Protein AF-A0A455U7H9-F1 (afdb_monomer)

Secondary structure (DSSP, 8-state):
-HHHHHHHHHHHHHHHHHHTT--GGGGGSHHHHHHHHHHHHHHHHHHHHHHHHHHHHHHHHS-PPP-HHHHHHHHHHHHTTTT---HHHHHHHHHHHHHHHHHHHHHHHHHHHHHHHHHHHHHHHHHHHHHHHHHHHHHHGGGG--

Sequence (146 aa):
MATPVSAMAFTVFNLSTLAKHINSQSMNEPLGLLLVVIFIVSIVLLLIGATYIIMVERGFIYVDPPDLREMLLAEEKFRGREERTSDEEVGEDLKELLTGSFDIVYRWYFTANEKAARERTRGLHLILLALIMIVLGYSILPFTVE

Organism: NCBI:txid115553

Foldseek 3Di:
DVVLVVLLVVLVVLLVVLVVLLDPVLCVPPLSVVLVVLSVLLVVLSVLLVVLLVVLVVCVVPVDDQDVVQLVVLVVVLVVVVPDDDPVVVVVSVVVSVVSVVVSVVVVVVVSVVVSVVSNVSSVVSSVVSVVSSVVSVVSSVVRPD

Nearest PDB structures (foldseek):
  5xg2-assembly1_A  TM=3.455E-01  e=5.127E+00  Pyrococcus yayanosii CH1
  7sqc-assembly1_1H  TM=3.502E-01  e=7.134E+00  Chlamydomonas reinhardtii

Radius of gyration: 26.91 Å; Cα contacts (8 Å, |Δi|>4): 90; chains: 1; bounding box: 58×17×82 Å

Mean predicted aligned error: 9.85 Å

Structure (mmCIF, N/CA/C/O backbone):
data_AF-A0A455U7H9-F1
#
_entry.id   AF-A0A455U7H9-F1
#
loop_
_atom_site.group_PDB
_atom_site.id
_atom_site.type_symbol
_atom_site.label_atom_id
_atom_site.label_alt_id
_atom_site.label_comp_id
_atom_site.label_asym_id
_atom_site.label_entity_id
_atom_site.label_seq_id
_atom_site.pdbx_PDB_ins_code
_atom_site.Cartn_x
_atom_site.Cartn_y
_atom_site.Cartn_z
_atom_site.occupancy
_atom_site.B_iso_or_equiv
_atom_site.auth_seq_id
_atom_site.auth_comp_id
_atom_site.auth_asym_id
_atom_site.auth_atom_id
_atom_site.pdbx_PDB_model_num
ATOM 1 N N . MET A 1 1 ? 9.167 -4.456 1.589 1.00 55.78 1 MET A N 1
ATOM 2 C CA . MET A 1 1 ? 8.193 -5.565 1.696 1.00 55.78 1 MET A CA 1
ATOM 3 C C . MET A 1 1 ? 7.885 -5.953 3.136 1.00 55.78 1 MET A C 1
ATOM 5 O O . MET A 1 1 ? 6.717 -5.972 3.486 1.00 55.78 1 MET A O 1
ATOM 9 N N . ALA A 1 2 ? 8.886 -6.229 3.982 1.00 65.75 2 ALA A N 1
ATOM 10 C CA . ALA A 1 2 ? 8.634 -6.694 5.352 1.00 65.75 2 ALA A CA 1
ATOM 11 C C . ALA A 1 2 ? 7.839 -5.691 6.214 1.00 65.75 2 ALA A C 1
ATOM 13 O O . ALA A 1 2 ? 6.928 -6.082 6.930 1.00 65.75 2 ALA A O 1
ATOM 14 N N . THR A 1 3 ? 8.126 -4.392 6.104 1.00 78.25 3 THR A N 1
ATOM 15 C CA . THR A 1 3 ? 7.523 -3.353 6.953 1.00 78.25 3 THR A CA 1
ATOM 16 C C . THR A 1 3 ? 5.999 -3.203 6.792 1.00 78.25 3 THR A C 1
ATOM 18 O O . THR A 1 3 ? 5.310 -3.286 7.808 1.00 78.25 3 THR A O 1
ATOM 21 N N . PRO A 1 4 ? 5.423 -3.055 5.578 1.00 79.62 4 PRO A N 1
ATOM 22 C CA . PRO A 1 4 ? 3.968 -2.974 5.431 1.00 79.62 4 PRO A CA 1
ATOM 23 C C . PRO A 1 4 ? 3.245 -4.270 5.803 1.00 79.62 4 PRO A C 1
ATOM 25 O O . PRO A 1 4 ? 2.177 -4.221 6.404 1.00 79.62 4 PRO A O 1
ATOM 28 N N . VAL A 1 5 ? 3.827 -5.429 5.478 1.00 82.56 5 VAL A N 1
ATOM 29 C CA . VAL A 1 5 ? 3.225 -6.735 5.788 1.00 82.56 5 VAL A CA 1
ATOM 30 C C . VAL A 1 5 ? 3.163 -6.959 7.299 1.00 82.56 5 VAL A C 1
ATOM 32 O O . VAL A 1 5 ? 2.106 -7.314 7.817 1.00 82.56 5 VAL A O 1
ATOM 35 N N . S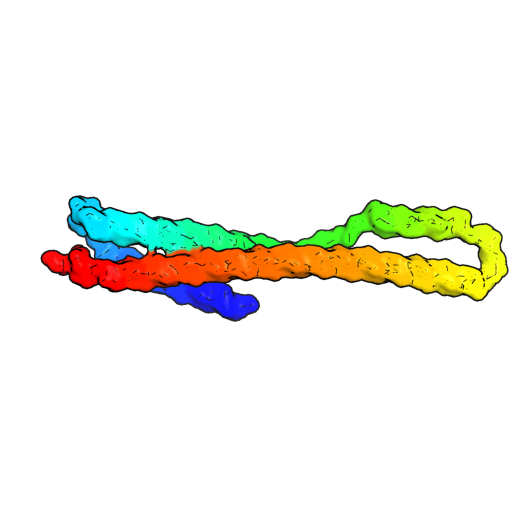ER A 1 6 ? 4.247 -6.668 8.024 1.00 86.19 6 SER A N 1
ATOM 36 C CA . SER A 1 6 ? 4.259 -6.736 9.489 1.00 86.19 6 SER A CA 1
ATOM 37 C C . SER A 1 6 ? 3.265 -5.758 10.118 1.00 86.19 6 SER A C 1
ATOM 39 O O . SER A 1 6 ? 2.550 -6.132 11.046 1.00 86.19 6 SER A O 1
ATOM 41 N N . ALA A 1 7 ? 3.165 -4.530 9.595 1.00 84.69 7 ALA A N 1
ATOM 42 C CA . ALA A 1 7 ? 2.191 -3.550 10.071 1.00 84.69 7 ALA A CA 1
ATOM 43 C C . ALA A 1 7 ? 0.748 -4.038 9.867 1.00 84.69 7 ALA A C 1
ATOM 45 O O . ALA A 1 7 ? -0.062 -3.948 10.788 1.00 84.69 7 ALA A O 1
ATOM 46 N N . MET A 1 8 ? 0.430 -4.627 8.708 1.00 85.94 8 MET A N 1
ATOM 47 C CA . MET A 1 8 ? -0.884 -5.226 8.452 1.00 85.94 8 MET A CA 1
ATOM 48 C C . MET A 1 8 ? -1.182 -6.379 9.414 1.00 85.94 8 MET A C 1
ATOM 50 O O . MET A 1 8 ? -2.245 -6.387 10.029 1.00 85.94 8 MET A O 1
ATOM 54 N N . ALA A 1 9 ? -0.242 -7.308 9.608 1.00 88.12 9 ALA A N 1
ATOM 55 C CA . ALA A 1 9 ? -0.415 -8.427 10.536 1.00 88.12 9 ALA A CA 1
ATOM 56 C C . ALA A 1 9 ? -0.669 -7.946 11.974 1.00 88.12 9 ALA A C 1
ATOM 58 O O . ALA A 1 9 ? -1.596 -8.418 12.635 1.00 88.12 9 ALA A O 1
ATOM 59 N N . PHE A 1 10 ? 0.098 -6.952 12.433 1.00 87.94 10 PHE A N 1
ATOM 60 C CA . PHE A 1 10 ? -0.100 -6.336 13.743 1.00 87.94 10 PHE A CA 1
ATOM 61 C C . PHE A 1 10 ? -1.467 -5.647 13.844 1.00 87.94 10 PHE A C 1
ATOM 63 O O . PHE A 1 10 ? -2.164 -5.795 14.845 1.00 87.94 10 PHE A O 1
ATOM 70 N N . THR A 1 11 ? -1.895 -4.943 12.795 1.00 88.44 11 THR A N 1
ATOM 71 C CA . THR A 1 11 ? -3.210 -4.284 12.746 1.00 88.44 11 THR A CA 1
ATOM 72 C C . THR A 1 11 ? -4.344 -5.306 12.852 1.00 88.44 11 THR A C 1
ATOM 74 O O . THR A 1 11 ? -5.246 -5.139 13.669 1.00 88.44 11 THR A O 1
ATOM 77 N N . VAL A 1 12 ? -4.276 -6.403 12.089 1.00 89.44 12 VAL A N 1
ATOM 78 C CA . VAL A 1 12 ? -5.271 -7.490 12.121 1.00 89.44 12 VAL A CA 1
ATOM 79 C C . VAL A 1 12 ? -5.334 -8.146 13.501 1.00 89.44 12 VAL A C 1
ATOM 81 O O . VAL A 1 12 ? -6.424 -8.354 14.034 1.00 89.44 12 VAL A O 1
ATOM 84 N N . PHE A 1 13 ? -4.181 -8.425 14.114 1.00 90.75 13 PHE A N 1
ATOM 85 C CA . PHE A 1 13 ? -4.119 -8.991 15.461 1.00 90.75 13 PHE A CA 1
ATOM 86 C C . PHE A 1 13 ? -4.774 -8.074 16.507 1.00 90.75 13 PHE A C 1
ATOM 8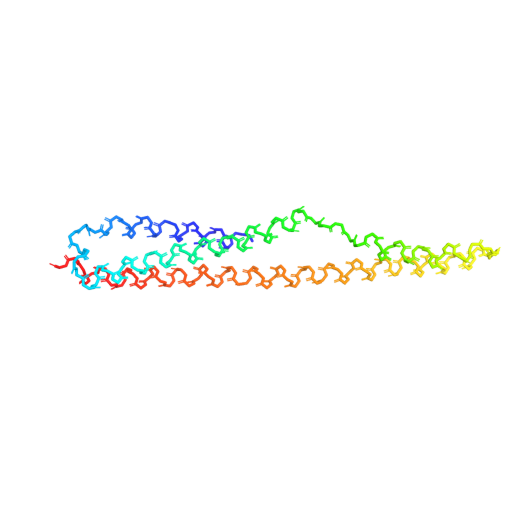8 O O . PHE A 1 13 ? -5.580 -8.523 17.328 1.00 90.75 13 PHE A O 1
ATOM 95 N N . ASN A 1 14 ? -4.479 -6.774 16.451 1.00 89.44 14 ASN A N 1
ATOM 96 C CA . ASN A 1 14 ? -5.062 -5.805 17.373 1.00 89.44 14 ASN A CA 1
ATOM 97 C C . ASN A 1 14 ? -6.560 -5.595 17.135 1.00 89.44 14 ASN A C 1
ATOM 99 O O . ASN A 1 14 ? -7.296 -5.472 18.109 1.00 89.44 14 ASN A O 1
ATOM 103 N N . LEU A 1 15 ? -7.031 -5.607 15.884 1.00 88.44 15 LEU A N 1
ATOM 104 C CA . LEU A 1 15 ? -8.464 -5.569 15.571 1.00 88.44 15 LEU A CA 1
ATOM 105 C C . LEU A 1 15 ? -9.187 -6.798 16.120 1.00 88.44 15 LEU A C 1
ATOM 107 O O . LEU A 1 15 ? -10.249 -6.660 16.717 1.00 88.44 15 LEU A O 1
ATOM 111 N N . SER A 1 16 ? -8.603 -7.991 15.977 1.00 88.69 16 SER A N 1
ATOM 112 C CA . SER A 1 16 ? -9.174 -9.217 16.546 1.00 88.69 16 SER A CA 1
ATOM 113 C C . SER A 1 16 ? -9.299 -9.134 18.069 1.00 88.69 16 SER A C 1
ATOM 115 O O . SER A 1 16 ? -10.302 -9.567 18.635 1.00 88.69 16 SER A O 1
ATOM 117 N N . THR A 1 17 ? -8.310 -8.538 18.733 1.00 88.00 17 THR A N 1
ATOM 118 C CA . THR A 1 17 ? -8.338 -8.343 20.186 1.00 88.00 17 THR A CA 1
ATOM 119 C C . THR A 1 17 ? -9.356 -7.274 20.597 1.00 88.00 17 THR A C 1
ATOM 121 O O . THR A 1 17 ? -10.101 -7.487 21.553 1.00 88.00 17 THR A O 1
ATOM 124 N N . LEU A 1 18 ? -9.476 -6.180 19.839 1.00 85.06 18 LEU A N 1
ATOM 125 C CA . LEU A 1 18 ? -10.461 -5.124 20.082 1.00 85.06 18 LEU A CA 1
ATOM 126 C C . LEU A 1 18 ? -11.888 -5.664 19.914 1.00 85.06 18 LEU A C 1
ATOM 128 O O . LEU A 1 18 ? -12.735 -5.432 20.769 1.00 85.06 18 LEU A O 1
ATOM 132 N N . ALA A 1 19 ? -12.126 -6.477 18.882 1.00 86.44 19 ALA A N 1
ATOM 133 C CA . ALA A 1 19 ? -13.421 -7.097 18.610 1.00 86.44 19 ALA A CA 1
ATOM 134 C C . ALA A 1 19 ? -13.932 -7.973 19.767 1.00 86.44 19 ALA A C 1
ATOM 136 O O . ALA A 1 19 ? -15.132 -8.007 20.014 1.00 86.44 19 ALA A O 1
ATOM 137 N N . LYS A 1 20 ? -13.040 -8.642 20.515 1.00 85.44 20 LYS A N 1
ATOM 138 C CA . LYS A 1 20 ? -13.426 -9.450 21.690 1.00 85.44 20 LYS A CA 1
ATOM 139 C C . LYS A 1 20 ? -13.993 -8.623 22.844 1.00 85.44 20 LYS A C 1
ATOM 141 O O . LYS A 1 20 ? -14.692 -9.177 23.683 1.00 85.44 20 LYS A O 1
A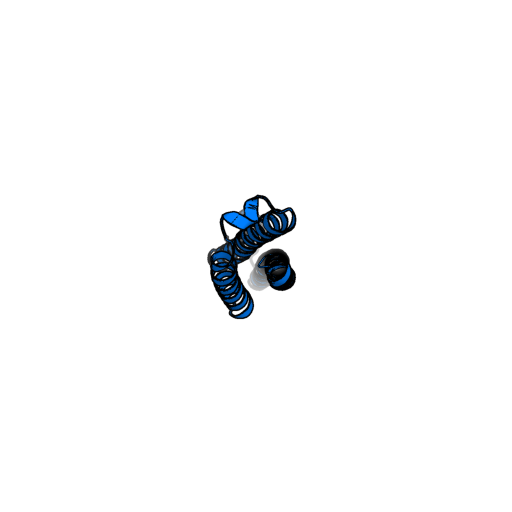TOM 146 N N . HIS A 1 21 ? -13.675 -7.334 22.896 1.00 81.50 21 HIS A N 1
ATOM 147 C CA . HIS A 1 21 ? -14.114 -6.432 23.958 1.00 81.50 21 HIS A CA 1
ATOM 148 C C . HIS A 1 21 ? -15.350 -5.615 23.566 1.00 81.50 21 HIS A C 1
ATOM 150 O O . HIS A 1 21 ? -15.920 -4.927 24.409 1.00 81.50 21 HIS A O 1
ATOM 156 N N . ILE A 1 22 ? -15.795 -5.698 22.308 1.00 80.31 22 ILE A N 1
ATOM 157 C CA . ILE A 1 22 ? -17.042 -5.071 21.869 1.00 80.31 22 ILE A CA 1
ATOM 158 C C . ILE A 1 22 ? -18.201 -5.932 22.380 1.00 80.31 22 ILE A C 1
ATOM 160 O O . ILE A 1 22 ? -18.552 -6.950 21.785 1.00 80.31 22 ILE A O 1
ATOM 164 N N . ASN A 1 23 ? -18.772 -5.541 23.519 1.00 78.25 23 ASN A N 1
ATOM 165 C CA . ASN A 1 23 ? -19.955 -6.182 24.084 1.00 78.25 23 ASN A CA 1
ATOM 166 C C . ASN A 1 23 ? -21.232 -5.649 23.403 1.00 78.25 23 ASN A C 1
ATOM 168 O O . ASN A 1 23 ? -21.339 -4.468 23.086 1.00 78.25 23 ASN A O 1
ATOM 172 N N . SER A 1 24 ? -22.242 -6.501 23.216 1.00 70.38 24 SER A N 1
ATOM 173 C CA . SER A 1 24 ? -23.534 -6.093 22.643 1.00 70.38 24 SER A CA 1
ATOM 174 C C . SER A 1 24 ? -24.291 -5.100 23.534 1.00 70.38 24 SER A C 1
ATOM 176 O O . SER A 1 24 ? -25.143 -4.370 23.033 1.00 70.38 24 SER A O 1
ATOM 178 N N . GLN A 1 25 ? -24.004 -5.070 24.840 1.00 71.31 25 GLN A N 1
ATOM 179 C CA . GLN A 1 25 ? -24.653 -4.157 25.787 1.00 71.31 25 GLN A CA 1
ATOM 180 C C . GLN A 1 25 ? -24.194 -2.700 25.636 1.00 71.31 25 GLN A C 1
ATOM 182 O O . GLN A 1 25 ? -25.018 -1.801 25.784 1.00 71.31 25 GLN A O 1
ATOM 187 N N . SER A 1 26 ? -22.937 -2.453 25.254 1.00 69.12 26 SER A N 1
ATOM 188 C CA . SER A 1 26 ? -22.405 -1.092 25.091 1.00 69.12 26 SER A CA 1
ATOM 189 C C . SER A 1 26 ? -22.855 -0.416 23.789 1.00 69.12 26 SER A C 1
ATOM 191 O O . SER A 1 26 ? -22.595 0.765 23.583 1.00 69.12 26 SER A O 1
ATOM 193 N N . MET A 1 27 ? -23.598 -1.109 22.914 1.00 70.38 27 MET A N 1
ATOM 194 C CA . MET A 1 27 ? -24.095 -0.538 21.652 1.00 70.38 27 MET A CA 1
ATOM 195 C C . MET A 1 27 ? -25.124 0.586 21.839 1.00 70.38 27 MET A C 1
ATOM 197 O O . MET A 1 27 ? -25.318 1.381 20.922 1.00 70.38 27 MET A O 1
ATOM 201 N N . ASN A 1 28 ? -25.773 0.665 23.003 1.00 79.00 28 ASN A N 1
ATOM 202 C CA . ASN A 1 28 ? -26.707 1.749 23.322 1.00 79.00 28 ASN A CA 1
ATOM 203 C C . ASN A 1 28 ? -26.015 2.974 23.937 1.00 79.00 28 ASN A C 1
ATOM 205 O O . ASN A 1 28 ? -26.644 4.023 24.080 1.00 79.00 28 ASN A O 1
ATOM 209 N N . GLU A 1 29 ? -24.734 2.866 24.286 1.00 85.56 29 GLU A N 1
ATOM 210 C CA . GLU A 1 29 ? -23.967 3.965 24.856 1.00 85.56 29 GLU A CA 1
ATOM 211 C C . GLU A 1 29 ? -23.238 4.749 23.758 1.00 85.56 29 GLU A C 1
ATOM 213 O O . GLU A 1 29 ? -22.705 4.160 22.809 1.00 85.56 29 GLU A O 1
ATOM 218 N N . PRO A 1 30 ? -23.148 6.087 23.876 1.00 86.81 30 PRO A N 1
ATOM 219 C CA . PRO A 1 30 ? -22.493 6.914 22.864 1.00 86.81 30 PRO A CA 1
ATOM 220 C C . PRO A 1 30 ? -21.016 6.540 22.669 1.00 86.81 30 PRO A C 1
ATOM 222 O O . PRO A 1 30 ? -20.503 6.618 21.552 1.00 86.81 30 PRO A O 1
ATOM 225 N N . LEU A 1 31 ? -20.337 6.088 23.730 1.00 86.19 31 LEU A N 1
ATOM 226 C CA . LEU A 1 31 ? -18.945 5.644 23.661 1.00 86.19 31 LEU A CA 1
ATOM 227 C C . LEU A 1 31 ? -18.793 4.283 22.967 1.00 86.19 31 LEU A C 1
ATOM 229 O O . LEU A 1 31 ? -17.851 4.099 22.197 1.00 86.19 31 LEU A O 1
ATOM 233 N N . GLY A 1 32 ? -19.729 3.352 23.165 1.00 86.75 32 GLY A N 1
ATOM 234 C CA . GLY A 1 32 ? -19.718 2.079 22.443 1.00 86.75 32 GLY A CA 1
ATOM 235 C C . GLY A 1 32 ? -19.977 2.266 20.946 1.00 86.75 32 GLY A C 1
ATOM 236 O O . GLY A 1 32 ? -19.275 1.675 20.125 1.00 86.75 32 GLY A O 1
ATOM 237 N N . LEU A 1 33 ? -20.892 3.170 20.570 1.00 87.81 33 LEU A N 1
ATOM 238 C CA . LEU A 1 33 ? -21.088 3.565 19.169 1.00 87.81 33 LEU A CA 1
ATOM 239 C C . LEU A 1 33 ? -19.820 4.177 18.561 1.00 87.81 33 LEU A C 1
ATOM 241 O O . LEU A 1 33 ? -19.434 3.806 17.451 1.00 87.81 33 LEU A O 1
ATOM 245 N N . LEU A 1 34 ? -19.143 5.073 19.287 1.00 89.00 34 LEU A N 1
ATOM 246 C CA . LEU A 1 34 ? -17.871 5.655 18.854 1.00 89.00 34 LEU A CA 1
ATOM 247 C C . LEU A 1 34 ? -16.817 4.565 18.600 1.00 89.00 34 LEU A C 1
ATOM 249 O O . LEU A 1 34 ? -16.141 4.594 17.572 1.00 89.00 34 LEU A O 1
ATOM 253 N N . LEU A 1 35 ? -16.704 3.584 19.499 1.00 88.25 35 LEU A N 1
ATOM 254 C CA . LEU A 1 35 ? -15.759 2.474 19.377 1.00 88.25 35 LEU A CA 1
ATOM 255 C C . LEU A 1 35 ? -16.062 1.621 18.133 1.00 88.25 35 LEU A C 1
ATOM 257 O O . LEU A 1 35 ? -15.149 1.308 17.368 1.00 88.25 35 LEU A O 1
ATOM 261 N N . VAL A 1 36 ? -17.338 1.328 17.860 1.00 88.75 36 VAL A N 1
ATOM 262 C CA . VAL A 1 36 ? -17.764 0.624 16.637 1.00 88.75 36 VAL A CA 1
ATOM 263 C C . VAL A 1 36 ? -17.414 1.422 15.378 1.00 88.75 36 VAL A C 1
ATOM 265 O O . VAL A 1 36 ? -16.893 0.852 14.418 1.00 88.75 36 VAL A O 1
ATOM 268 N N . VAL A 1 37 ? -17.639 2.740 15.371 1.00 91.12 37 VAL A N 1
ATOM 269 C CA . VAL A 1 37 ? -17.268 3.600 14.235 1.00 91.12 37 VAL A CA 1
ATOM 270 C C . VAL A 1 37 ? -15.756 3.578 14.012 1.00 91.12 37 VAL A C 1
ATOM 272 O O . VAL A 1 37 ? -15.313 3.354 12.886 1.00 91.12 37 VAL A O 1
ATOM 275 N N . ILE A 1 38 ? -14.957 3.745 15.069 1.00 91.19 38 ILE A N 1
ATOM 276 C CA . ILE A 1 38 ? -13.491 3.667 15.005 1.00 91.19 38 ILE A CA 1
ATOM 277 C C . ILE A 1 38 ? -13.049 2.308 14.454 1.00 91.19 38 ILE A C 1
ATOM 279 O O . ILE A 1 38 ? -12.180 2.249 13.581 1.00 91.19 38 ILE A O 1
ATOM 283 N N . PHE A 1 39 ? -13.664 1.221 14.919 1.00 89.75 39 PHE A N 1
ATOM 284 C CA . PHE A 1 39 ? -13.374 -0.136 14.469 1.00 89.75 39 PHE A CA 1
ATOM 285 C C . PHE A 1 39 ? -13.650 -0.315 12.969 1.00 89.75 39 PHE A C 1
ATOM 287 O O . PHE A 1 39 ? -12.768 -0.751 12.227 1.00 89.75 39 PHE A O 1
ATOM 294 N N . ILE A 1 40 ? -14.834 0.090 12.496 1.00 92.50 40 ILE A N 1
ATOM 295 C CA . ILE A 1 40 ? -15.215 0.000 11.078 1.00 92.50 40 ILE A CA 1
ATOM 296 C C . ILE A 1 40 ? -14.288 0.857 10.213 1.00 92.50 40 ILE A C 1
ATOM 298 O O . ILE A 1 40 ? -13.772 0.381 9.201 1.00 92.50 40 ILE A O 1
ATOM 302 N N . VAL A 1 41 ? -14.031 2.103 10.618 1.00 94.44 41 VAL A N 1
ATOM 303 C CA . VAL A 1 41 ? -13.138 3.012 9.887 1.00 94.44 41 VAL A CA 1
ATOM 304 C C . VAL A 1 41 ? -11.725 2.432 9.805 1.00 94.44 41 VAL A C 1
ATOM 306 O O . VAL A 1 41 ? -11.122 2.455 8.734 1.00 94.44 41 VAL A O 1
ATOM 309 N N . SER A 1 42 ? -11.221 1.836 10.888 1.00 90.50 42 SER A N 1
ATOM 310 C CA . SER A 1 42 ? -9.909 1.175 10.906 1.00 90.50 42 SER A CA 1
ATOM 311 C C . SER A 1 42 ? -9.836 0.011 9.914 1.00 90.50 42 SER A C 1
ATOM 313 O O . SER A 1 42 ? -8.845 -0.115 9.196 1.00 90.50 42 SER A O 1
ATOM 315 N N . ILE A 1 43 ? -10.891 -0.809 9.820 1.00 92.88 43 ILE A N 1
ATOM 316 C CA . ILE A 1 43 ? -10.974 -1.901 8.838 1.00 92.88 43 ILE A CA 1
ATOM 317 C C . ILE A 1 43 ? -10.957 -1.351 7.412 1.00 92.88 43 ILE A C 1
ATOM 319 O O . ILE A 1 43 ? -10.190 -1.831 6.579 1.00 92.88 43 ILE A O 1
ATOM 323 N N . VAL A 1 44 ? -11.773 -0.336 7.123 1.00 95.19 44 VAL A N 1
ATOM 324 C CA . VAL A 1 44 ? -11.849 0.262 5.782 1.00 95.19 44 VAL A CA 1
ATOM 325 C C . VAL A 1 44 ? -10.493 0.840 5.370 1.00 95.19 44 VAL A C 1
ATOM 327 O O . VAL A 1 44 ? -10.012 0.554 4.275 1.00 95.19 44 VAL A O 1
ATOM 330 N N . LEU A 1 45 ? -9.835 1.589 6.257 1.00 92.94 45 LEU A N 1
ATOM 331 C CA . LEU A 1 45 ? -8.498 2.138 6.014 1.00 92.94 45 LEU A CA 1
ATOM 332 C C . LEU A 1 45 ? -7.462 1.042 5.758 1.00 92.94 45 LEU A C 1
ATOM 334 O O . LEU A 1 45 ? -6.662 1.164 4.829 1.00 92.94 45 LEU A O 1
ATOM 338 N N . LEU A 1 46 ? -7.499 -0.039 6.543 1.00 91.81 46 LEU A N 1
ATOM 339 C CA . LEU A 1 46 ? -6.611 -1.184 6.375 1.00 91.81 46 LEU A CA 1
ATOM 340 C C . LEU A 1 46 ? -6.819 -1.861 5.013 1.00 91.81 46 LEU A C 1
ATOM 342 O O . LEU A 1 46 ? -5.842 -2.131 4.319 1.00 91.81 46 LEU A O 1
ATOM 346 N N . LEU A 1 47 ? -8.069 -2.102 4.605 1.00 93.62 47 LEU A N 1
ATOM 347 C CA . LEU A 1 47 ? -8.393 -2.737 3.322 1.00 93.62 47 LEU A CA 1
ATOM 348 C C . LEU A 1 47 ? -7.987 -1.868 2.128 1.00 93.62 47 LEU A C 1
ATOM 350 O O . LEU A 1 47 ? -7.403 -2.373 1.166 1.00 93.62 47 LEU A O 1
ATOM 354 N N . ILE A 1 48 ? -8.244 -0.558 2.191 1.00 93.25 48 ILE A N 1
ATOM 355 C CA . ILE A 1 48 ? -7.819 0.379 1.144 1.00 93.25 48 ILE A CA 1
ATOM 356 C C . ILE A 1 48 ? -6.286 0.425 1.082 1.00 93.25 48 ILE A C 1
ATOM 358 O O . ILE A 1 48 ? -5.712 0.298 0.000 1.00 93.25 48 ILE A O 1
ATOM 362 N N . GLY A 1 49 ? -5.608 0.544 2.229 1.00 88.88 49 GLY A N 1
ATOM 363 C CA . GLY A 1 49 ? -4.145 0.544 2.309 1.00 88.88 49 GLY A CA 1
ATOM 364 C C . GLY A 1 49 ? -3.517 -0.737 1.752 1.00 88.88 49 GLY A C 1
ATOM 365 O O . GLY A 1 49 ? -2.576 -0.669 0.959 1.00 88.88 49 GLY A O 1
ATOM 366 N N . ALA A 1 50 ? -4.083 -1.898 2.092 1.00 89.00 50 ALA A N 1
ATOM 367 C CA . ALA A 1 50 ? -3.670 -3.193 1.559 1.00 89.00 50 ALA A CA 1
ATOM 368 C C . ALA A 1 50 ? -3.873 -3.279 0.039 1.00 89.00 50 ALA A C 1
ATOM 370 O O . ALA A 1 50 ? -2.990 -3.760 -0.669 1.00 89.00 50 ALA A O 1
ATOM 371 N N . THR A 1 51 ? -4.993 -2.761 -0.474 1.00 88.81 51 THR A N 1
ATOM 372 C CA . THR A 1 51 ? -5.285 -2.742 -1.916 1.00 88.81 51 THR A CA 1
ATOM 373 C C . THR A 1 51 ? -4.236 -1.941 -2.685 1.00 88.81 51 THR A C 1
ATOM 375 O O . THR A 1 51 ? -3.720 -2.439 -3.682 1.00 88.81 51 THR A O 1
ATOM 378 N N . TYR A 1 52 ? -3.842 -0.758 -2.196 1.00 88.31 52 TYR A N 1
ATOM 379 C CA . TYR A 1 52 ? -2.761 0.025 -2.811 1.00 88.31 52 TYR A CA 1
ATOM 380 C C . TYR A 1 52 ? -1.444 -0.752 -2.868 1.00 88.31 52 TYR A C 1
ATOM 382 O O . TYR A 1 52 ? -0.778 -0.762 -3.899 1.00 88.31 52 TYR A O 1
ATOM 390 N N . ILE A 1 53 ? -1.072 -1.439 -1.784 1.00 86.38 53 ILE A N 1
ATOM 391 C CA . ILE A 1 53 ? 0.166 -2.227 -1.753 1.00 86.38 53 ILE A CA 1
ATOM 392 C C . ILE A 1 53 ? 0.087 -3.396 -2.739 1.00 86.38 53 ILE A C 1
ATOM 394 O O . ILE A 1 53 ? 1.010 -3.585 -3.524 1.00 86.38 53 ILE A O 1
ATOM 398 N N . ILE A 1 54 ? -1.017 -4.149 -2.742 1.00 86.50 54 ILE A N 1
ATOM 399 C CA . ILE A 1 54 ? -1.206 -5.293 -3.645 1.00 86.50 54 ILE A CA 1
ATOM 400 C C . ILE A 1 54 ? -1.195 -4.843 -5.109 1.00 86.50 54 ILE A C 1
ATOM 402 O O . ILE A 1 54 ? -0.573 -5.505 -5.936 1.00 86.50 54 ILE A O 1
ATOM 406 N N . MET A 1 55 ? -1.850 -3.726 -5.442 1.00 84.56 55 MET A N 1
ATOM 407 C CA . MET A 1 55 ? -1.850 -3.191 -6.806 1.00 84.56 55 MET A CA 1
ATOM 408 C C . MET A 1 55 ? -0.443 -2.816 -7.268 1.00 84.56 55 MET A C 1
ATOM 410 O O . MET A 1 55 ? -0.063 -3.181 -8.379 1.00 84.56 55 MET A O 1
ATOM 414 N N . VAL A 1 56 ? 0.349 -2.161 -6.413 1.00 82.69 56 VAL A N 1
ATOM 415 C CA . VAL A 1 56 ? 1.735 -1.815 -6.754 1.00 82.69 56 VAL A CA 1
ATOM 416 C C . VAL A 1 56 ? 2.593 -3.063 -6.930 1.00 82.69 56 VAL A C 1
ATOM 418 O O . VAL A 1 56 ? 3.337 -3.153 -7.903 1.00 82.69 56 VAL A O 1
ATOM 421 N N . GLU A 1 57 ? 2.486 -4.044 -6.031 1.00 80.62 57 GLU A N 1
ATOM 422 C CA . GLU A 1 57 ? 3.268 -5.278 -6.166 1.00 80.62 57 GLU A CA 1
ATOM 423 C C . GLU A 1 57 ? 2.863 -6.083 -7.398 1.00 80.62 57 GLU A C 1
ATOM 425 O O . GLU A 1 57 ? 3.716 -6.646 -8.085 1.00 80.62 57 GLU A O 1
ATOM 430 N N . ARG A 1 58 ? 1.576 -6.073 -7.752 1.00 79.12 58 ARG A N 1
ATOM 431 C CA . ARG A 1 58 ? 1.109 -6.676 -8.997 1.00 79.12 58 ARG A CA 1
ATOM 432 C C . ARG A 1 58 ? 1.683 -5.955 -10.218 1.00 79.12 58 ARG A C 1
ATOM 434 O O . ARG A 1 58 ? 2.122 -6.639 -11.132 1.00 79.12 58 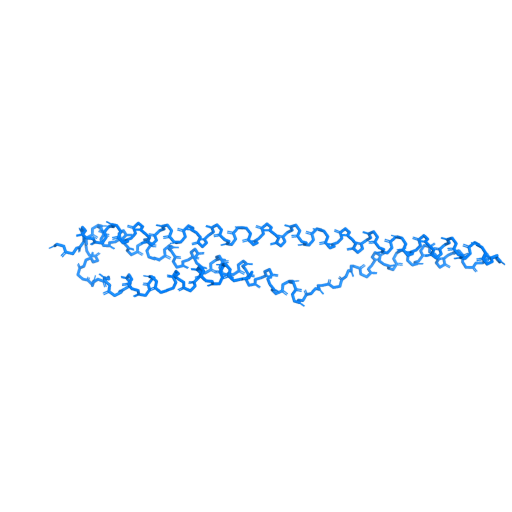ARG A O 1
ATOM 441 N N . GLY A 1 59 ? 1.735 -4.623 -10.220 1.00 71.44 59 GLY A N 1
ATOM 442 C CA . GLY A 1 59 ? 2.362 -3.844 -11.296 1.00 71.44 59 GLY A CA 1
ATOM 443 C C . GLY A 1 59 ? 3.884 -4.013 -11.382 1.00 71.44 59 GLY A C 1
ATOM 444 O O . GLY A 1 59 ? 4.462 -3.834 -12.446 1.00 71.44 59 GLY A O 1
ATOM 445 N N . PHE A 1 60 ? 4.543 -4.394 -10.284 1.00 69.25 60 PHE A N 1
ATOM 446 C CA . PHE A 1 60 ? 5.972 -4.711 -10.290 1.00 69.25 60 PHE A CA 1
ATOM 447 C C . PHE A 1 60 ? 6.260 -6.120 -10.831 1.00 69.25 60 PHE A C 1
ATOM 449 O O . PHE A 1 60 ? 7.252 -6.320 -11.523 1.00 69.25 60 PHE A O 1
ATOM 456 N N . ILE A 1 61 ? 5.406 -7.103 -10.519 1.00 68.69 61 ILE A N 1
ATOM 457 C CA . ILE A 1 61 ? 5.540 -8.484 -11.019 1.00 68.69 61 ILE A CA 1
ATOM 458 C C . ILE A 1 61 ? 5.142 -8.569 -12.498 1.00 68.69 61 ILE A C 1
ATOM 460 O O . ILE A 1 61 ? 5.801 -9.251 -13.279 1.00 68.69 61 ILE A O 1
ATOM 464 N N . TYR A 1 62 ? 4.072 -7.871 -12.879 1.00 64.50 62 TYR A N 1
ATOM 465 C CA . TYR A 1 62 ? 3.594 -7.766 -14.252 1.00 64.50 62 TYR A CA 1
ATOM 466 C C . TYR A 1 62 ? 4.027 -6.415 -14.817 1.00 64.50 62 TYR A C 1
ATOM 468 O O . TYR A 1 62 ? 3.243 -5.472 -14.881 1.00 64.50 62 TYR A O 1
ATOM 476 N N . VAL A 1 63 ? 5.311 -6.327 -15.163 1.00 62.56 63 VAL A N 1
ATOM 477 C CA . VAL A 1 63 ? 5.888 -5.188 -15.883 1.00 62.56 63 VAL A CA 1
ATOM 478 C C . VAL A 1 63 ? 5.204 -5.131 -17.249 1.00 62.56 63 VAL A C 1
ATOM 480 O O . VAL A 1 63 ? 5.465 -5.985 -18.099 1.00 62.56 63 VAL A O 1
ATOM 483 N N . ASP A 1 64 ? 4.299 -4.170 -17.446 1.00 60.56 64 ASP A N 1
ATOM 484 C CA . ASP A 1 64 ? 3.736 -3.915 -18.772 1.00 60.56 64 ASP A CA 1
ATOM 485 C C . ASP A 1 64 ? 4.894 -3.610 -19.736 1.00 60.56 64 ASP A C 1
ATOM 487 O O . ASP A 1 64 ? 5.799 -2.850 -19.377 1.00 60.56 64 ASP A O 1
ATOM 491 N N . PRO A 1 65 ? 4.930 -4.219 -20.932 1.00 63.91 65 PRO A N 1
ATOM 492 C CA . PRO A 1 65 ? 5.996 -3.948 -21.881 1.00 63.91 65 PRO A CA 1
ATOM 493 C C . PRO A 1 65 ? 6.006 -2.453 -22.254 1.00 63.91 65 PRO A C 1
ATOM 495 O O . PRO A 1 65 ? 4.942 -1.823 -22.279 1.00 63.91 65 PRO A O 1
ATOM 498 N N . PRO A 1 66 ? 7.187 -1.874 -22.546 1.00 66.25 66 PRO A N 1
ATOM 499 C CA . PRO A 1 66 ? 7.277 -0.504 -23.046 1.00 66.25 66 PRO A CA 1
ATOM 500 C C . PRO A 1 66 ? 6.419 -0.349 -24.307 1.00 66.25 66 PRO A C 1
ATOM 502 O O . PRO A 1 66 ? 6.190 -1.324 -25.027 1.00 66.25 66 PRO A O 1
ATOM 505 N N . ASP A 1 67 ? 5.931 0.868 -24.568 1.00 71.56 67 ASP A N 1
ATOM 506 C CA . ASP A 1 67 ? 5.028 1.121 -25.692 1.00 71.56 67 ASP A CA 1
ATOM 507 C C . ASP A 1 67 ? 5.694 0.709 -27.015 1.00 71.56 67 ASP A C 1
ATOM 509 O O . ASP A 1 67 ? 6.615 1.367 -27.512 1.00 71.56 67 ASP A O 1
ATOM 513 N N . LEU A 1 68 ? 5.209 -0.399 -27.590 1.00 72.62 68 LEU A N 1
ATOM 514 C CA . LEU A 1 68 ? 5.690 -0.925 -28.865 1.00 72.62 68 LEU A CA 1
ATOM 515 C C . LEU A 1 68 ? 5.603 0.134 -29.963 1.00 72.62 68 LEU A C 1
ATOM 517 O O . LEU A 1 68 ? 6.395 0.104 -30.897 1.00 72.62 68 LEU A O 1
ATOM 521 N N . ARG A 1 69 ? 4.654 1.070 -29.870 1.00 78.19 69 ARG A N 1
ATOM 522 C CA . ARG A 1 69 ? 4.471 2.110 -30.876 1.00 78.19 69 ARG A CA 1
ATOM 523 C C . ARG A 1 69 ? 5.632 3.096 -30.893 1.00 78.19 69 ARG A C 1
ATOM 525 O O . ARG A 1 69 ? 6.063 3.475 -31.975 1.00 78.19 69 ARG A O 1
ATOM 532 N N . GLU A 1 70 ? 6.149 3.499 -29.735 1.00 72.88 70 GLU A N 1
ATOM 533 C CA . GLU A 1 70 ? 7.323 4.378 -29.672 1.00 72.88 70 GLU A CA 1
ATOM 534 C C . GLU A 1 70 ? 8.577 3.663 -30.178 1.00 72.88 70 GLU A C 1
ATOM 536 O O . GLU A 1 70 ? 9.366 4.257 -30.913 1.00 72.88 70 GLU A O 1
ATOM 541 N N . MET A 1 71 ? 8.721 2.371 -29.866 1.00 71.31 71 MET A N 1
ATOM 542 C CA . MET A 1 71 ? 9.804 1.543 -30.405 1.00 71.31 71 MET A CA 1
ATOM 543 C C . MET A 1 71 ? 9.710 1.386 -31.929 1.00 71.31 71 MET A C 1
ATOM 545 O O . MET A 1 71 ? 10.714 1.546 -32.615 1.00 71.31 71 MET A O 1
ATOM 549 N N . LEU A 1 72 ? 8.509 1.153 -32.465 1.00 79.62 72 LEU A N 1
ATOM 550 C CA . LEU A 1 72 ? 8.263 1.042 -33.906 1.00 79.62 72 LEU A CA 1
ATOM 551 C C . LEU A 1 72 ? 8.475 2.374 -34.636 1.00 79.62 72 LEU A C 1
ATOM 553 O O . LEU A 1 72 ? 9.019 2.382 -35.732 1.00 79.62 72 LEU A O 1
ATOM 557 N N . LEU A 1 73 ? 8.089 3.505 -34.037 1.00 80.56 73 LEU A N 1
ATOM 558 C CA . LEU A 1 73 ? 8.358 4.835 -34.598 1.00 80.56 73 LEU A CA 1
ATOM 559 C C . LEU A 1 73 ? 9.856 5.153 -34.611 1.00 80.56 73 LEU A C 1
ATOM 561 O O . LEU A 1 73 ? 10.343 5.777 -35.555 1.00 80.56 73 LEU A O 1
ATOM 565 N N . ALA A 1 74 ? 10.584 4.734 -33.571 1.00 72.88 74 ALA A N 1
ATOM 566 C CA . ALA A 1 74 ? 12.035 4.825 -33.559 1.00 72.88 74 ALA A CA 1
ATOM 567 C C . ALA A 1 74 ? 12.614 3.977 -34.698 1.00 72.88 74 ALA A C 1
ATOM 569 O O . ALA A 1 74 ? 13.320 4.528 -35.531 1.00 72.88 74 ALA A O 1
ATOM 570 N N . GLU A 1 75 ? 12.244 2.697 -34.803 1.00 74.88 75 GLU A N 1
ATOM 571 C CA . GLU A 1 75 ? 12.686 1.778 -35.863 1.00 74.88 75 GLU A CA 1
ATOM 572 C C . GLU A 1 75 ? 12.377 2.299 -37.280 1.00 74.88 75 GLU A C 1
ATOM 574 O O . GLU A 1 75 ? 13.252 2.312 -38.145 1.00 74.88 75 GLU A O 1
ATOM 579 N N . GLU A 1 76 ? 11.161 2.793 -37.524 1.00 79.62 76 GLU A N 1
ATOM 580 C CA . GLU A 1 76 ? 10.724 3.308 -38.827 1.00 79.62 76 GLU A CA 1
ATOM 581 C C . GLU A 1 76 ? 11.557 4.517 -39.282 1.00 79.62 76 GLU A C 1
ATOM 583 O O . GLU A 1 76 ? 11.870 4.651 -40.469 1.00 79.62 76 GLU A O 1
ATOM 588 N N . LYS A 1 77 ? 12.007 5.354 -38.337 1.00 73.62 77 LYS A N 1
ATOM 589 C CA . LYS A 1 77 ? 12.916 6.478 -38.606 1.00 73.62 77 LYS A CA 1
ATOM 590 C C . LYS A 1 77 ? 14.289 6.017 -39.117 1.00 73.62 77 LYS A C 1
ATOM 592 O O . LYS A 1 77 ? 14.928 6.762 -39.863 1.00 73.62 77 LYS A O 1
ATOM 597 N N . PHE A 1 78 ? 14.729 4.813 -38.746 1.00 65.62 78 PHE A N 1
ATOM 598 C CA . PHE A 1 78 ? 16.001 4.232 -39.190 1.00 65.62 78 PHE A CA 1
ATOM 599 C C . PHE A 1 78 ? 15.850 3.383 -40.456 1.00 65.62 78 PHE A C 1
ATOM 601 O O . PHE A 1 78 ? 16.714 3.453 -41.326 1.00 65.62 78 PHE A O 1
ATOM 608 N N . ARG A 1 79 ? 14.724 2.678 -40.640 1.00 69.25 79 ARG A N 1
ATOM 609 C CA . ARG A 1 79 ? 14.462 1.881 -41.855 1.00 69.25 79 ARG A CA 1
ATOM 610 C C . ARG A 1 79 ? 14.456 2.724 -43.138 1.00 69.25 79 ARG A C 1
ATOM 612 O O . ARG A 1 79 ? 14.810 2.244 -44.204 1.00 69.25 79 ARG A O 1
ATOM 619 N N . GLY A 1 80 ? 14.112 4.011 -43.046 1.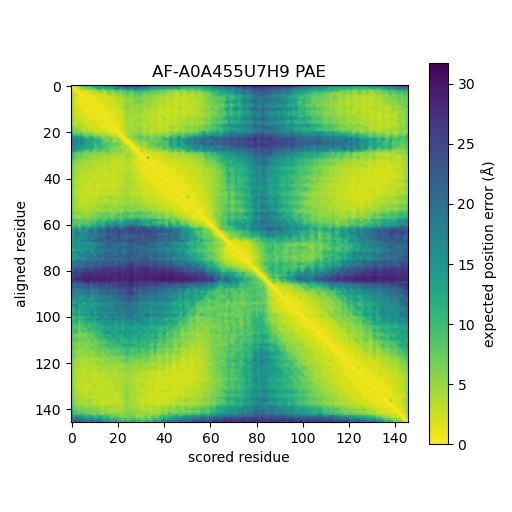00 65.19 80 GLY A N 1
ATOM 620 C CA . GLY A 1 80 ? 14.200 4.948 -44.174 1.00 65.19 80 GLY A CA 1
ATOM 621 C C . GLY A 1 80 ? 15.624 5.366 -44.586 1.00 65.19 80 GLY A C 1
ATOM 622 O O . GLY A 1 80 ? 15.760 6.091 -45.569 1.00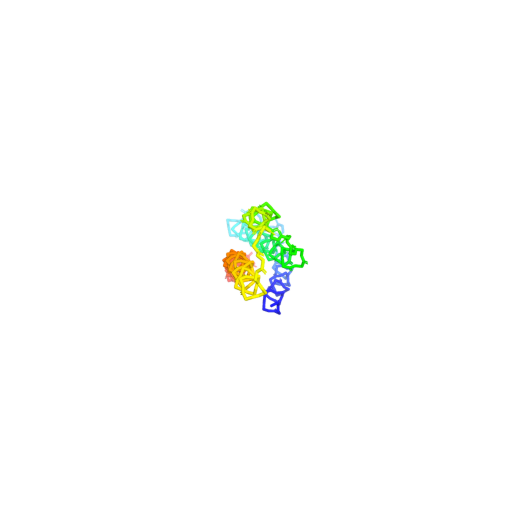 65.19 80 GLY A O 1
ATOM 623 N N . ARG A 1 81 ? 16.674 4.965 -43.849 1.00 62.34 81 ARG A N 1
ATOM 624 C CA . ARG A 1 81 ? 18.085 5.341 -44.094 1.00 62.34 81 ARG A CA 1
ATOM 625 C C . ARG A 1 81 ? 18.959 4.208 -44.659 1.00 62.34 81 ARG A C 1
ATOM 627 O O . ARG A 1 81 ? 20.127 4.456 -44.941 1.00 62.34 81 ARG A O 1
ATOM 634 N N . GLU A 1 82 ? 18.400 3.013 -44.876 1.00 56.66 82 GLU A N 1
ATOM 635 C CA . GLU A 1 82 ? 19.103 1.776 -45.287 1.00 56.66 82 GLU A CA 1
ATOM 636 C C . GLU A 1 82 ? 19.877 1.838 -46.627 1.00 56.66 82 GLU A C 1
ATOM 638 O O . GLU A 1 82 ? 20.615 0.910 -46.939 1.00 56.66 82 GLU A O 1
ATOM 643 N N . GLU A 1 83 ? 19.784 2.912 -47.420 1.00 60.75 83 GLU A N 1
ATOM 644 C CA . GLU A 1 83 ? 20.531 3.043 -48.690 1.00 60.75 83 GLU A CA 1
ATOM 645 C C . GLU A 1 83 ? 21.975 3.580 -48.542 1.00 60.75 83 GLU A C 1
ATOM 647 O O . GLU A 1 83 ? 22.652 3.825 -49.543 1.00 60.75 83 GLU A O 1
ATOM 652 N N . ARG A 1 84 ? 22.491 3.768 -47.320 1.00 58.00 84 ARG A N 1
ATOM 653 C CA . ARG A 1 84 ? 23.835 4.327 -47.081 1.00 58.00 84 ARG A CA 1
ATOM 654 C C . ARG A 1 84 ? 24.917 3.247 -46.956 1.00 58.00 84 ARG A C 1
ATOM 656 O O . ARG A 1 84 ? 24.784 2.290 -46.207 1.00 58.00 84 ARG A O 1
ATOM 663 N N . THR A 1 85 ? 25.989 3.394 -47.736 1.00 60.81 85 THR A N 1
ATOM 664 C CA . THR A 1 85 ? 26.924 2.316 -48.126 1.00 60.81 85 THR A CA 1
ATOM 665 C C . THR A 1 85 ? 28.201 2.220 -47.265 1.00 60.81 85 THR A C 1
ATOM 667 O O . THR A 1 85 ? 29.121 1.498 -47.640 1.00 60.81 85 THR A O 1
ATOM 670 N N . SER A 1 86 ? 28.308 2.944 -46.143 1.00 70.31 86 SER A N 1
ATOM 671 C CA . SER A 1 86 ? 29.522 2.968 -45.302 1.00 70.31 86 SER A CA 1
ATOM 672 C C . SER A 1 86 ? 29.300 2.312 -43.935 1.00 70.31 86 SER A C 1
ATOM 674 O O . SER A 1 86 ? 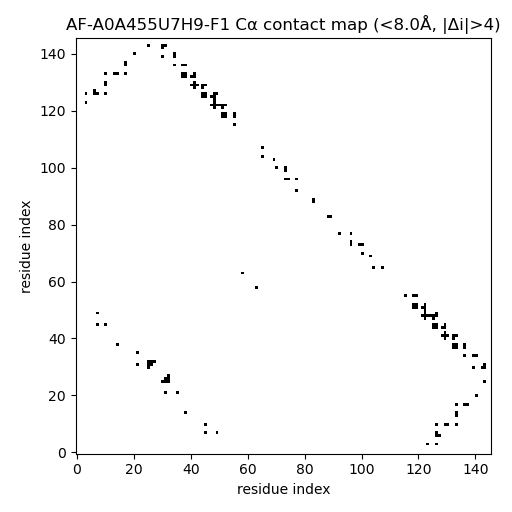28.412 2.724 -43.191 1.00 70.31 86 SER A O 1
ATOM 676 N N . ASP A 1 87 ? 30.147 1.342 -43.572 1.00 69.38 87 ASP A N 1
ATOM 677 C CA . ASP A 1 87 ? 30.109 0.634 -42.278 1.00 69.38 87 ASP A CA 1
ATOM 678 C C . ASP A 1 87 ? 30.209 1.583 -41.062 1.00 69.38 87 ASP A C 1
ATOM 680 O O . ASP A 1 87 ? 29.651 1.299 -40.001 1.00 69.38 87 ASP A O 1
ATOM 684 N N . GLU A 1 88 ? 30.880 2.733 -41.206 1.00 74.56 88 GLU A N 1
ATOM 685 C CA . GLU A 1 88 ? 30.958 3.766 -40.157 1.00 74.56 88 GLU A CA 1
ATOM 686 C C . GLU A 1 88 ? 29.614 4.474 -39.928 1.00 74.56 88 GLU A C 1
ATOM 688 O O . GLU A 1 88 ? 29.248 4.738 -38.782 1.00 74.56 88 GLU A O 1
ATOM 693 N N . GLU A 1 89 ? 28.843 4.723 -40.990 1.00 71.50 89 GLU A N 1
ATOM 694 C CA . GLU A 1 89 ? 27.528 5.372 -40.895 1.00 71.50 89 GLU A CA 1
ATOM 695 C C . GLU A 1 89 ? 26.497 4.430 -40.257 1.00 71.50 89 GLU A C 1
ATOM 697 O O . GLU A 1 89 ? 25.710 4.847 -39.407 1.00 71.50 89 GLU A O 1
ATOM 702 N N . VAL A 1 90 ? 26.574 3.133 -40.578 1.00 73.00 90 VAL A N 1
ATOM 703 C CA . VAL A 1 90 ? 25.757 2.088 -39.939 1.00 73.00 90 VAL A CA 1
ATOM 704 C C . VAL A 1 90 ? 26.055 1.996 -38.435 1.00 73.00 90 VAL A C 1
ATOM 706 O O . VAL A 1 90 ? 25.141 1.820 -37.627 1.00 73.00 90 VAL A O 1
ATOM 709 N N . GLY A 1 91 ? 27.323 2.146 -38.036 1.00 75.25 91 GLY A N 1
ATOM 710 C CA . GLY A 1 91 ? 27.735 2.143 -36.631 1.00 75.25 91 GLY A CA 1
ATOM 711 C C . GLY A 1 91 ? 27.183 3.324 -35.825 1.00 75.25 91 GLY A C 1
ATOM 712 O O . GLY A 1 91 ? 26.743 3.139 -34.684 1.00 75.25 91 GLY A O 1
ATOM 713 N N . GLU A 1 92 ? 27.168 4.528 -36.402 1.00 78.31 92 GLU A N 1
ATOM 714 C CA . GLU A 1 92 ? 26.566 5.704 -35.762 1.00 78.31 92 GLU A CA 1
ATOM 715 C C . GLU A 1 92 ? 25.040 5.596 -35.659 1.00 78.31 92 GLU A C 1
ATOM 717 O O . GLU A 1 92 ? 24.497 5.849 -34.580 1.00 78.31 92 GLU A O 1
ATOM 722 N N . ASP A 1 93 ? 24.358 5.147 -36.717 1.00 73.44 93 ASP A N 1
ATOM 723 C CA . ASP A 1 93 ? 22.901 4.957 -36.710 1.00 73.44 93 ASP A CA 1
ATOM 724 C C . ASP A 1 93 ? 22.480 3.884 -35.682 1.00 73.44 93 ASP A C 1
ATOM 726 O O . ASP A 1 93 ? 21.527 4.082 -34.922 1.00 73.44 93 ASP A O 1
ATOM 730 N N . LEU A 1 94 ? 23.226 2.776 -35.567 1.00 76.62 94 LEU A N 1
ATOM 731 C CA . LEU A 1 94 ? 22.968 1.740 -34.558 1.00 76.62 94 LEU A CA 1
ATOM 732 C C . LEU A 1 94 ? 23.159 2.277 -33.135 1.00 76.62 94 LEU A C 1
ATOM 734 O O . LEU A 1 94 ? 22.368 1.983 -32.235 1.00 76.62 94 LEU A O 1
ATOM 738 N N . LYS A 1 95 ? 24.200 3.085 -32.915 1.00 82.62 95 LYS A N 1
ATOM 739 C CA . LYS A 1 95 ? 24.437 3.745 -31.630 1.00 82.62 95 LYS A CA 1
ATOM 740 C C . LYS A 1 95 ? 23.310 4.724 -31.298 1.00 82.62 95 LYS A C 1
ATOM 742 O O . LYS A 1 95 ? 22.887 4.762 -30.141 1.00 82.62 95 LYS A O 1
ATOM 747 N N . GLU A 1 96 ? 22.807 5.484 -32.270 1.00 79.69 96 GLU A N 1
ATOM 748 C CA . GLU A 1 96 ? 21.678 6.403 -32.085 1.00 79.69 96 GLU A CA 1
ATOM 749 C C . GLU A 1 96 ? 20.395 5.633 -31.729 1.00 79.69 96 GLU A C 1
ATOM 751 O O . GLU A 1 96 ? 19.729 5.978 -30.750 1.00 79.69 96 GLU A O 1
ATOM 756 N N . LEU A 1 97 ? 20.098 4.539 -32.439 1.00 78.88 97 LEU A N 1
ATOM 757 C CA . LEU A 1 97 ? 18.949 3.668 -32.171 1.00 78.88 97 LEU A CA 1
ATOM 758 C C . LEU A 1 97 ? 19.023 3.033 -30.778 1.00 78.88 97 LEU A C 1
ATOM 760 O O . LEU A 1 97 ? 18.057 3.101 -30.015 1.00 78.88 97 LEU A O 1
ATOM 764 N N . LEU A 1 98 ? 20.175 2.465 -30.410 1.00 81.56 98 LEU A N 1
ATOM 765 C CA . LEU A 1 98 ? 20.379 1.892 -29.079 1.00 81.56 98 LEU A CA 1
ATOM 766 C C . LEU A 1 98 ? 20.201 2.967 -28.005 1.00 81.56 98 LEU A C 1
ATOM 768 O O . LEU A 1 98 ? 19.438 2.763 -27.063 1.00 81.56 98 LEU A O 1
ATOM 772 N N . THR A 1 99 ? 20.823 4.135 -28.175 1.00 84.06 99 THR A N 1
ATOM 773 C CA . THR A 1 99 ? 20.703 5.255 -27.228 1.00 84.06 99 THR A CA 1
ATOM 774 C C . THR A 1 99 ? 19.252 5.717 -27.070 1.00 84.06 99 THR A C 1
ATOM 776 O O . THR A 1 99 ? 18.793 5.910 -25.945 1.00 84.06 99 THR A O 1
ATOM 779 N N . GLY A 1 100 ? 18.504 5.831 -28.172 1.00 80.19 100 GLY A N 1
ATOM 780 C CA . GLY A 1 100 ? 17.084 6.185 -28.150 1.00 80.19 100 GLY A CA 1
ATOM 781 C C . GLY A 1 100 ? 16.226 5.134 -27.445 1.00 80.19 100 GLY A C 1
ATOM 782 O O . GLY A 1 100 ? 15.406 5.477 -26.595 1.00 80.19 100 GLY A O 1
ATOM 783 N N . SER A 1 101 ? 16.461 3.849 -27.726 1.00 79.00 101 SER A N 1
ATOM 784 C CA . SER A 1 101 ? 15.754 2.752 -27.054 1.00 79.00 101 SER A CA 1
ATOM 785 C C . SER A 1 101 ? 16.019 2.738 -25.542 1.00 79.00 101 SER A C 1
ATOM 787 O O . SER A 1 101 ? 15.088 2.559 -24.756 1.00 79.00 101 SER A O 1
ATOM 789 N N . PHE A 1 102 ? 17.258 3.020 -25.118 1.00 81.56 102 PHE A N 1
ATOM 790 C CA . PHE A 1 102 ? 17.610 3.137 -23.705 1.00 81.56 102 PHE A CA 1
ATOM 791 C C . PHE A 1 102 ? 16.936 4.335 -23.030 1.00 81.56 102 PHE A C 1
ATOM 793 O O . PHE A 1 102 ? 16.444 4.174 -21.915 1.00 81.56 102 PHE A O 1
ATOM 800 N N . ASP A 1 103 ? 16.867 5.506 -23.675 1.00 83.25 103 ASP A N 1
ATOM 801 C CA . ASP A 1 103 ? 16.187 6.683 -23.105 1.00 83.25 103 ASP A CA 1
ATOM 802 C C . ASP A 1 103 ? 14.686 6.423 -22.900 1.00 83.25 103 ASP A C 1
ATOM 804 O O . ASP A 1 103 ? 14.150 6.695 -21.824 1.00 83.25 103 ASP A O 1
ATOM 808 N N . ILE A 1 104 ? 14.015 5.820 -23.889 1.00 79.62 104 ILE A N 1
ATOM 809 C CA 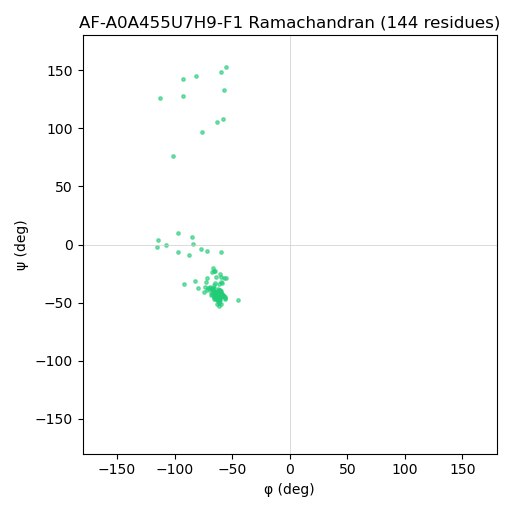. ILE A 1 104 ? 12.585 5.477 -23.807 1.00 79.62 104 ILE A CA 1
ATOM 810 C C . ILE A 1 104 ? 12.329 4.522 -22.635 1.00 79.62 104 ILE A C 1
ATOM 812 O O . ILE A 1 104 ? 11.497 4.800 -21.765 1.00 79.62 104 ILE A O 1
ATOM 816 N N . VAL A 1 105 ? 13.088 3.423 -22.558 1.00 78.31 105 VAL A N 1
ATOM 817 C CA . VAL A 1 105 ? 12.956 2.438 -21.473 1.00 78.31 105 VAL A CA 1
ATOM 818 C C . VAL A 1 105 ? 13.262 3.073 -20.115 1.00 78.31 105 VAL A C 1
ATOM 820 O O . VAL A 1 105 ? 12.554 2.817 -19.139 1.00 78.31 105 VAL A O 1
ATOM 823 N N . TYR A 1 106 ? 14.275 3.938 -20.040 1.00 80.81 106 TYR A N 1
ATOM 824 C CA . TYR A 1 106 ? 14.665 4.604 -18.801 1.00 80.81 106 TYR A CA 1
ATOM 825 C C . TYR A 1 106 ? 13.580 5.557 -18.282 1.00 80.81 106 TYR A C 1
ATOM 827 O O . TYR A 1 106 ? 13.224 5.507 -17.102 1.00 80.81 106 TYR A O 1
ATOM 835 N N . ARG A 1 107 ? 13.000 6.394 -19.151 1.00 80.81 107 ARG A N 1
ATOM 836 C CA . ARG A 1 107 ? 11.912 7.319 -18.784 1.00 80.81 107 ARG A CA 1
ATOM 837 C C . ARG A 1 107 ? 10.660 6.588 -18.335 1.00 80.81 107 ARG A C 1
ATOM 839 O O . ARG A 1 107 ? 10.034 6.984 -17.347 1.00 80.81 107 ARG A O 1
ATOM 846 N N . TRP A 1 108 ? 10.311 5.519 -19.042 1.00 79.19 108 TRP A N 1
ATOM 847 C CA . TRP A 1 108 ? 9.190 4.668 -18.681 1.00 79.19 108 TRP A CA 1
ATOM 848 C C . TRP A 1 108 ? 9.406 4.040 -17.299 1.00 79.19 108 TRP A C 1
ATOM 850 O O . TRP A 1 108 ? 8.562 4.185 -16.412 1.00 79.19 108 TRP A O 1
ATOM 860 N N . TYR A 1 109 ? 10.584 3.450 -17.073 1.00 79.25 109 TYR A N 1
ATOM 861 C CA . TYR A 1 109 ? 10.956 2.853 -15.793 1.00 79.25 109 TYR A CA 1
ATOM 862 C C . TYR A 1 109 ? 10.905 3.868 -14.644 1.00 79.25 109 TYR A C 1
ATOM 864 O O . TYR A 1 109 ? 10.377 3.566 -13.572 1.00 79.25 109 TYR A O 1
ATOM 872 N N . PHE A 1 110 ? 11.422 5.083 -14.844 1.00 82.00 110 PHE A N 1
ATOM 873 C CA . PHE A 1 110 ? 11.417 6.114 -13.805 1.00 82.00 110 PHE A CA 1
ATOM 874 C C . PHE A 1 110 ? 9.993 6.567 -13.465 1.00 82.00 110 PHE A C 1
ATOM 876 O O . PHE A 1 110 ? 9.623 6.630 -12.293 1.00 82.00 110 PHE A O 1
ATOM 883 N N . THR A 1 111 ? 9.169 6.801 -14.488 1.00 81.81 111 THR A N 1
ATOM 884 C CA . THR A 1 111 ? 7.770 7.224 -14.323 1.00 81.81 111 THR A CA 1
ATOM 885 C C . THR A 1 111 ? 6.941 6.153 -13.609 1.00 81.81 111 THR A C 1
ATOM 887 O O . THR A 1 111 ? 6.186 6.456 -12.679 1.00 81.81 1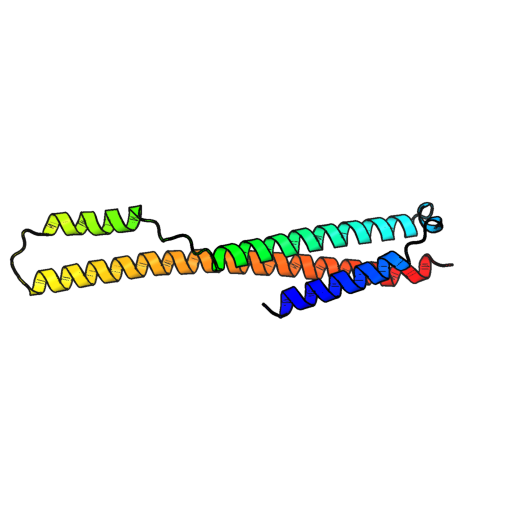11 THR A O 1
ATOM 890 N N . ALA A 1 112 ? 7.114 4.884 -13.993 1.00 78.62 112 ALA A N 1
ATOM 891 C CA . ALA A 1 112 ? 6.457 3.750 -13.351 1.00 78.62 112 ALA A CA 1
ATOM 892 C C . ALA A 1 112 ? 6.874 3.616 -11.876 1.00 78.62 112 ALA A C 1
ATOM 894 O O . ALA A 1 112 ? 6.019 3.461 -11.000 1.00 78.62 112 ALA A O 1
ATOM 895 N N . ASN A 1 113 ? 8.170 3.754 -11.579 1.00 79.75 113 ASN A N 1
ATOM 896 C CA . ASN A 1 113 ? 8.672 3.698 -10.207 1.00 79.75 113 ASN A CA 1
ATOM 897 C C . ASN A 1 113 ? 8.213 4.871 -9.347 1.00 79.75 113 ASN A C 1
ATOM 899 O O . ASN A 1 113 ? 7.891 4.668 -8.178 1.00 79.75 113 ASN A O 1
ATOM 903 N N . GLU A 1 114 ? 8.146 6.084 -9.893 1.00 85.19 114 GLU A N 1
ATOM 904 C CA . GLU A 1 114 ? 7.665 7.244 -9.145 1.00 85.19 114 GLU A CA 1
ATOM 905 C C . GLU A 1 114 ? 6.195 7.061 -8.741 1.00 85.19 114 GLU A C 1
ATOM 907 O O . GLU A 1 114 ? 5.826 7.267 -7.578 1.00 85.19 114 GLU A O 1
ATOM 912 N N . LYS A 1 115 ? 5.356 6.599 -9.677 1.00 82.50 115 LYS A N 1
ATOM 913 C CA . LYS A 1 115 ? 3.950 6.286 -9.400 1.00 82.50 115 LYS A CA 1
ATOM 914 C C . LYS A 1 115 ? 3.825 5.178 -8.351 1.00 82.50 115 LYS A C 1
ATOM 916 O O . LYS A 1 115 ? 3.113 5.358 -7.361 1.00 82.50 115 LYS A O 1
ATOM 921 N N . ALA A 1 116 ? 4.569 4.084 -8.513 1.00 82.62 116 ALA A N 1
ATOM 922 C CA . ALA A 1 116 ? 4.595 2.968 -7.569 1.00 82.62 116 ALA A CA 1
ATOM 923 C C . ALA A 1 116 ? 5.054 3.395 -6.162 1.00 82.62 116 ALA A C 1
ATOM 925 O O . ALA A 1 116 ? 4.463 2.996 -5.157 1.00 82.62 116 ALA A O 1
ATOM 926 N N . ALA A 1 117 ? 6.080 4.244 -6.063 1.00 83.62 117 ALA A N 1
ATOM 927 C CA . ALA A 1 117 ? 6.573 4.775 -4.795 1.00 83.62 117 ALA A CA 1
ATOM 928 C C . ALA A 1 117 ? 5.530 5.669 -4.106 1.00 83.62 117 ALA A C 1
ATOM 930 O O . ALA A 1 117 ? 5.320 5.565 -2.891 1.00 83.62 117 ALA A O 1
ATOM 931 N N . ARG A 1 118 ? 4.829 6.510 -4.876 1.00 86.69 118 ARG A N 1
ATOM 932 C CA . ARG A 1 118 ? 3.751 7.371 -4.372 1.00 86.69 118 ARG A CA 1
ATOM 933 C C . ARG A 1 118 ? 2.581 6.549 -3.833 1.00 86.69 118 ARG A C 1
ATOM 935 O O . ARG A 1 118 ? 2.080 6.839 -2.747 1.00 86.69 118 ARG A O 1
ATOM 942 N N . GLU A 1 119 ? 2.169 5.511 -4.554 1.00 85.62 119 GLU A N 1
ATOM 943 C CA . GLU A 1 119 ? 1.095 4.605 -4.134 1.00 85.62 119 GLU A CA 1
ATOM 944 C C . GLU A 1 119 ? 1.488 3.768 -2.906 1.00 85.62 119 GLU A C 1
ATOM 946 O O . GLU A 1 119 ? 0.716 3.716 -1.948 1.00 85.62 119 GLU A O 1
ATOM 951 N N . ARG A 1 120 ? 2.716 3.225 -2.847 1.00 85.38 120 ARG A N 1
ATOM 952 C CA . ARG A 1 120 ? 3.261 2.558 -1.643 1.00 85.38 120 ARG A CA 1
ATOM 953 C C . ARG A 1 120 ? 3.235 3.472 -0.425 1.00 85.38 120 ARG A C 1
ATOM 955 O O . ARG A 1 120 ? 2.818 3.058 0.655 1.00 85.38 120 ARG A O 1
ATOM 962 N N . THR A 1 121 ? 3.657 4.721 -0.606 1.00 88.69 121 THR A N 1
ATOM 963 C CA . THR A 1 121 ? 3.674 5.718 0.466 1.00 88.69 121 THR A CA 1
ATOM 964 C C . THR A 1 121 ? 2.259 6.002 0.959 1.00 88.69 121 THR A C 1
ATOM 966 O O . THR A 1 121 ? 2.019 5.974 2.163 1.00 88.69 121 THR A O 1
ATOM 969 N N . ARG A 1 122 ? 1.294 6.211 0.056 1.00 89.50 122 ARG A N 1
ATOM 970 C CA . ARG A 1 122 ? -0.118 6.410 0.424 1.00 89.50 122 ARG A CA 1
ATOM 971 C C . ARG A 1 122 ? -0.707 5.197 1.145 1.00 89.50 122 ARG A C 1
ATOM 973 O O . ARG A 1 122 ? -1.338 5.372 2.183 1.00 89.50 122 ARG A O 1
ATOM 980 N N . GLY A 1 123 ? -0.455 3.985 0.648 1.00 88.75 123 GLY A N 1
ATOM 981 C CA . GLY A 1 123 ? -0.884 2.745 1.298 1.00 88.75 123 GLY A CA 1
ATOM 982 C C . GLY A 1 123 ? -0.341 2.618 2.724 1.00 88.75 123 GLY A C 1
ATOM 983 O O . GLY A 1 123 ? -1.096 2.318 3.647 1.00 88.75 123 GLY A O 1
ATOM 984 N N . LEU A 1 124 ? 0.940 2.943 2.931 1.00 88.62 124 LEU A N 1
ATOM 985 C CA . LEU A 1 124 ? 1.554 2.956 4.261 1.00 88.62 124 LEU A CA 1
ATOM 986 C C . LEU A 1 124 ? 0.903 3.987 5.194 1.00 88.62 124 LEU A C 1
ATOM 988 O O . LEU A 1 124 ? 0.617 3.659 6.341 1.00 88.62 124 LEU A O 1
ATOM 992 N N . HIS A 1 125 ? 0.635 5.206 4.715 1.00 92.31 125 HIS A N 1
ATOM 993 C CA . HIS A 1 125 ? -0.039 6.231 5.520 1.00 92.31 125 HIS A CA 1
ATOM 994 C C . HIS A 1 125 ? -1.430 5.776 5.976 1.00 92.31 125 HIS A C 1
ATOM 996 O O . HIS A 1 125 ? -1.788 6.001 7.127 1.00 92.31 125 HIS A O 1
ATOM 1002 N N . LEU A 1 126 ? -2.191 5.095 5.114 1.00 92.25 126 LEU A N 1
ATOM 1003 C CA . LEU A 1 126 ? -3.502 4.548 5.478 1.00 92.25 126 LEU A CA 1
ATOM 1004 C C . LEU A 1 126 ? -3.399 3.463 6.557 1.00 92.25 126 LEU A C 1
ATOM 1006 O O . LEU A 1 126 ? -4.197 3.461 7.491 1.00 92.25 126 LEU A O 1
ATOM 1010 N N . ILE A 1 127 ? -2.395 2.586 6.472 1.00 89.81 127 ILE A N 1
ATOM 1011 C CA . ILE A 1 127 ? -2.145 1.560 7.498 1.00 89.81 127 ILE A CA 1
ATOM 1012 C C . ILE A 1 127 ? -1.745 2.205 8.829 1.00 89.81 127 ILE A C 1
ATOM 1014 O O . ILE A 1 127 ? -2.248 1.809 9.879 1.00 89.81 127 ILE A O 1
ATOM 1018 N N . LEU A 1 128 ? -0.875 3.218 8.804 1.00 90.56 128 LEU A N 1
ATOM 1019 C CA . LEU A 1 128 ? -0.505 3.964 10.009 1.00 90.56 128 LEU A CA 1
ATOM 1020 C C . LEU A 1 128 ? -1.716 4.674 10.624 1.00 90.56 128 LEU A C 1
ATOM 1022 O O . LEU A 1 128 ? -1.883 4.647 11.840 1.00 90.56 128 LEU A O 1
ATOM 1026 N N . LEU A 1 129 ? -2.591 5.253 9.800 1.00 92.88 129 LEU A N 1
ATOM 1027 C CA . LEU A 1 129 ? -3.824 5.883 10.269 1.00 92.88 129 LEU A CA 1
ATOM 1028 C C . LEU A 1 129 ? -4.765 4.848 10.902 1.00 92.88 129 LEU A C 1
ATOM 1030 O O . LEU A 1 129 ? -5.294 5.097 11.980 1.00 92.88 129 LEU A O 1
ATOM 1034 N N . ALA A 1 130 ? -4.905 3.660 10.305 1.00 90.88 130 ALA A N 1
ATOM 1035 C CA . ALA A 1 130 ? -5.660 2.556 10.899 1.00 90.88 130 ALA A CA 1
ATOM 1036 C C . ALA A 1 130 ? -5.091 2.136 12.269 1.00 90.88 130 ALA A C 1
ATOM 1038 O O . ALA A 1 130 ? -5.850 1.943 13.216 1.00 90.88 130 ALA A O 1
ATOM 1039 N N . LEU A 1 131 ? -3.764 2.055 12.408 1.00 90.50 131 LEU A N 1
ATOM 1040 C CA . LEU A 1 131 ? -3.113 1.765 13.691 1.00 90.50 131 LEU A CA 1
ATOM 1041 C C . LEU A 1 131 ? -3.394 2.841 14.742 1.00 90.50 131 LEU A C 1
ATOM 1043 O O . LEU A 1 131 ? -3.723 2.505 15.877 1.00 90.50 131 LEU A O 1
ATOM 1047 N N . ILE A 1 132 ? -3.312 4.120 14.370 1.00 93.38 132 ILE A N 1
ATOM 1048 C CA . ILE A 1 132 ? -3.643 5.233 15.270 1.00 93.38 132 ILE A CA 1
ATOM 1049 C C . ILE A 1 132 ? -5.097 5.122 15.738 1.00 93.38 132 ILE A C 1
ATOM 1051 O O . ILE A 1 132 ? -5.366 5.240 16.931 1.00 93.38 132 ILE A O 1
ATOM 1055 N N . MET A 1 133 ? -6.028 4.828 14.829 1.00 91.88 133 MET A N 1
ATOM 1056 C CA . MET A 1 133 ? -7.442 4.650 15.170 1.00 91.88 133 MET A CA 1
ATOM 1057 C C . MET A 1 133 ? -7.653 3.486 16.146 1.00 91.88 133 MET A C 1
ATOM 1059 O O . MET A 1 133 ? -8.396 3.625 17.114 1.00 91.88 133 MET A O 1
ATOM 1063 N N . ILE A 1 134 ? -6.943 2.371 15.974 1.00 90.19 134 ILE A N 1
ATOM 1064 C CA . ILE A 1 134 ? -6.987 1.245 16.917 1.00 90.19 134 ILE A CA 1
ATOM 1065 C C . ILE A 1 134 ? -6.444 1.638 18.296 1.00 90.19 134 ILE A C 1
ATOM 1067 O O . ILE A 1 134 ? -7.054 1.295 19.306 1.00 90.19 134 ILE A O 1
ATOM 1071 N N . VAL A 1 135 ? -5.329 2.375 18.358 1.00 92.31 135 VAL A N 1
ATOM 1072 C CA . VAL A 1 135 ? -4.764 2.879 19.625 1.00 92.31 135 VAL A CA 1
ATOM 1073 C C . VAL A 1 135 ? -5.759 3.790 20.348 1.00 92.31 135 VAL A C 1
ATOM 1075 O O . VAL A 1 135 ? -5.939 3.668 21.562 1.00 92.31 135 VAL A O 1
ATOM 1078 N N . LEU A 1 136 ? -6.447 4.664 19.609 1.00 91.81 136 LEU A N 1
ATOM 1079 C CA . LEU A 1 136 ? -7.524 5.490 20.154 1.00 91.81 136 LEU A CA 1
ATOM 1080 C C . LEU A 1 136 ? -8.676 4.623 20.677 1.00 91.81 136 LEU A C 1
ATOM 1082 O O . LEU A 1 136 ? -9.146 4.852 21.788 1.00 91.81 136 LEU A O 1
ATOM 1086 N N . GLY A 1 137 ? -9.069 3.583 19.937 1.00 87.38 137 GLY A N 1
ATOM 1087 C CA . GLY A 1 137 ? -10.074 2.610 20.373 1.00 87.38 137 GLY A CA 1
ATOM 1088 C C . GLY A 1 137 ? -9.718 1.942 21.704 1.00 87.38 137 GLY A C 1
ATOM 1089 O O . GLY A 1 137 ? -10.539 1.923 22.617 1.00 87.38 137 GLY A O 1
ATOM 1090 N N . TYR A 1 138 ? -8.476 1.475 21.864 1.00 89.06 138 TYR A N 1
ATOM 1091 C CA . TYR A 1 138 ? -7.998 0.906 23.132 1.00 89.06 138 TYR A CA 1
ATOM 1092 C C . TYR A 1 138 ? -7.949 1.918 24.275 1.00 89.06 138 TYR A C 1
ATOM 1094 O O . TYR A 1 138 ? -8.180 1.552 25.423 1.00 89.06 138 TYR A O 1
ATOM 1102 N N . SER A 1 139 ? -7.663 3.182 23.970 1.00 89.38 139 SER A N 1
ATOM 1103 C CA . SER A 1 139 ? -7.629 4.251 24.971 1.00 89.38 139 SER A CA 1
ATOM 1104 C C . SER A 1 139 ? -9.032 4.620 25.468 1.00 89.38 139 SER A C 1
ATOM 1106 O O . SER A 1 139 ? -9.179 5.043 26.609 1.00 89.38 139 SER A O 1
ATOM 1108 N N . ILE A 1 140 ? -10.061 4.440 24.632 1.00 87.19 140 ILE A N 1
ATOM 1109 C CA . ILE A 1 140 ? -11.472 4.683 24.977 1.00 87.19 140 ILE A CA 1
ATOM 1110 C C . ILE A 1 140 ? -12.085 3.489 25.722 1.00 87.19 140 ILE A C 1
ATOM 1112 O O . ILE A 1 140 ? -12.943 3.674 26.579 1.00 87.19 140 ILE A O 1
ATOM 1116 N N . LEU A 1 141 ? -11.619 2.273 25.430 1.00 84.38 141 LEU A N 1
ATOM 1117 C CA . LEU A 1 141 ? -12.118 1.019 25.996 1.00 84.38 141 LEU A CA 1
ATOM 1118 C C . LEU A 1 141 ? -12.346 1.023 27.526 1.00 84.38 141 LEU A C 1
ATOM 1120 O O . LEU A 1 141 ? -13.439 0.621 27.925 1.00 84.38 141 LEU A O 1
ATOM 1124 N N . PRO A 1 142 ? -11.425 1.491 28.399 1.00 84.56 142 PRO A N 1
ATOM 1125 C CA . PRO A 1 142 ? -11.664 1.495 29.848 1.00 84.56 142 PRO A CA 1
ATOM 1126 C C . PRO A 1 142 ? -12.877 2.331 30.279 1.00 84.56 142 PRO A C 1
ATOM 1128 O O . PRO A 1 142 ? -13.479 2.024 31.297 1.00 84.56 142 PRO A O 1
ATOM 1131 N N . PHE A 1 143 ? -13.278 3.333 29.495 1.00 83.56 143 PHE A N 1
ATOM 1132 C CA . PHE A 1 143 ? -14.438 4.183 29.784 1.00 83.56 143 PHE A CA 1
ATOM 1133 C C . PHE A 1 143 ? -15.774 3.577 29.318 1.00 83.56 143 PHE A C 1
ATOM 1135 O O . PHE A 1 143 ? -16.808 4.220 29.448 1.00 83.56 143 PHE A O 1
ATOM 1142 N N . THR A 1 144 ? -15.752 2.378 28.722 1.00 75.81 144 THR A N 1
ATOM 1143 C CA . THR A 1 144 ? -16.939 1.681 28.174 1.00 75.81 144 THR A CA 1
ATOM 1144 C C . THR A 1 144 ? -17.283 0.377 28.891 1.00 75.81 144 THR A C 1
ATOM 1146 O O . THR A 1 144 ? -18.216 -0.313 28.491 1.00 75.81 144 THR A O 1
ATOM 1149 N N . VAL A 1 145 ? -16.477 -0.013 29.881 1.00 66.25 145 VAL A N 1
ATOM 1150 C CA . VAL A 1 145 ? -16.575 -1.306 30.587 1.00 66.25 145 VAL A CA 1
ATOM 1151 C C . VAL A 1 145 ? -16.957 -1.110 32.069 1.00 66.25 145 VAL A C 1
ATOM 1153 O O . VAL A 1 145 ? -17.026 -2.088 32.811 1.00 66.25 145 VAL A O 1
ATOM 1156 N N . GLU A 1 146 ? -17.226 0.129 32.495 1.00 56.25 146 GLU A N 1
ATOM 1157 C CA . GLU A 1 146 ? -17.888 0.442 33.778 1.00 56.25 146 GLU A CA 1
ATOM 1158 C C . GLU A 1 146 ? -19.411 0.348 33.645 1.00 56.25 146 GLU A C 1
ATOM 1160 O O . GLU A 1 146 ? -20.041 -0.210 34.574 1.00 56.25 146 GLU A O 1
#

pLDDT: mean 81.06, std 9.45, range [55.78, 95.19]

Solvent-accessible surface area (backbone atoms only — not comparable to full-atom values): 8006 Å² total; per-residue (Å²): 116,69,67,65,52,51,52,49,53,52,45,53,54,50,50,59,57,52,56,74,69,65,53,82,78,36,60,83,37,75,63,36,44,49,44,52,51,39,51,52,51,24,53,53,30,36,52,53,14,49,48,37,41,52,52,42,53,48,48,64,74,54,63,74,76,74,64,62,65,62,55,49,53,54,49,54,68,52,64,78,55,73,87,65,90,47,75,69,59,54,52,52,52,51,50,50,52,50,53,50,53,50,51,54,53,49,53,51,51,50,55,53,47,52,52,41,52,53,39,44,51,53,15,49,52,30,39,52,50,19,46,52,37,49,54,52,41,62,69,49,46,74,81,63,74,119